Protein AF-A0A2N2ML62-F1 (afdb_monomer)

Radius of gyration: 26.11 Å; Cα contacts (8 Å, |Δi|>4): 101; chains: 1; bounding box: 42×58×77 Å

Secondary structure (DSSP, 8-state):
--------------------------PPPEE--EETTEEP-EEEETTEEEETTT--EE-TTSBB-SSTTTT-B--EE------HHHHHHH-TT------

Solvent-accessible surface area (backbone atoms only — not comparable to full-atom values): 6810 Å² total; per-residue (Å²): 138,89,80,85,82,81,77,82,84,83,88,82,82,88,77,77,89,80,80,71,81,75,74,81,67,97,64,74,84,41,64,44,53,57,54,99,87,44,76,57,51,78,48,78,56,98,93,38,37,32,29,76,86,71,67,26,35,34,48,98,82,41,33,25,74,34,64,91,54,47,77,41,69,46,52,75,44,96,57,80,87,69,57,66,70,62,49,46,74,78,43,71,85,63,83,80,88,76,136

Mean predicted aligned error: 15.85 Å

Foldseek 3Di:
DDDDDDDDDDDDDDDDDDPDPPPPDPDQWDFQCDDPNDRWDWDDDPQWIATDPFRFTAHSQQAGCDGPRHRDHTHIDDDDPDDVVNVCVVCVVDDDDDD

Nearest PDB structures (foldseek):
  4h44-assembly1_D  TM=6.053E-01  e=6.164E-01  Nostoc sp. PCC 7120 = FACHB-418
  9es7-assembly1_D  TM=6.279E-01  e=1.848E+00  Spinacia oleracea
  1q90-assembly1_C  TM=5.253E-01  e=1.971E+00  Chlamydomonas reinhardtii
  4emj-assembly1_B  TM=5.175E-01  e=7.653E+00  Pseudomonas putida

Sequence (99 aa):
MGRSWLIPPTFRIAQEGFFTPQVKNGEAAAYSANVNGQTLTFEFANGVFRDKETDNEWDIFGRAASGALQGTQLTEKHAINHFWLSWAAFRPETQVYTP

Structure (mmCIF, N/CA/C/O backbone):
data_AF-A0A2N2ML62-F1
#
_entry.id   AF-A0A2N2ML62-F1
#
loop_
_atom_site.group_PDB
_atom_site.id
_atom_site.type_symbol
_atom_site.label_atom_id
_atom_site.label_alt_id
_atom_site.label_comp_id
_atom_site.label_asym_id
_atom_site.label_entity_id
_atom_site.label_seq_id
_atom_site.pdbx_PDB_ins_code
_atom_site.Cartn_x
_atom_site.Cartn_y
_atom_site.Cartn_z
_atom_site.occupancy
_atom_site.B_iso_or_equiv
_atom_site.auth_seq_id
_atom_site.auth_comp_id
_atom_site.auth_asym_id
_atom_site.auth_atom_id
_atom_site.pdbx_PDB_model_num
ATOM 1 N N . MET A 1 1 ? -15.197 -44.962 -64.246 1.00 40.81 1 MET A N 1
ATOM 2 C CA . MET A 1 1 ? -14.092 -45.351 -63.340 1.00 40.81 1 MET A CA 1
ATOM 3 C C . MET A 1 1 ? -14.210 -44.523 -62.074 1.00 40.81 1 MET A C 1
ATOM 5 O O . MET A 1 1 ? -13.907 -43.339 -62.092 1.00 40.81 1 MET A O 1
ATOM 9 N N . GLY A 1 2 ? -14.788 -45.120 -61.031 1.00 41.12 2 GLY A N 1
ATOM 10 C CA . GLY A 1 2 ? -15.076 -44.458 -59.764 1.00 41.12 2 GLY A CA 1
ATOM 11 C C . GLY A 1 2 ? -13.840 -44.345 -58.878 1.00 41.12 2 GLY A C 1
ATOM 12 O O . GLY A 1 2 ? -13.001 -45.243 -58.849 1.00 41.12 2 GLY A O 1
ATOM 13 N N . ARG A 1 3 ? -13.752 -43.246 -58.133 1.00 48.28 3 ARG A N 1
ATOM 14 C CA . ARG A 1 3 ? -12.873 -43.126 -56.971 1.00 48.28 3 ARG A CA 1
ATOM 15 C C . ARG A 1 3 ? -13.723 -42.645 -55.804 1.00 48.28 3 ARG A C 1
ATOM 17 O O . ARG A 1 3 ? -14.060 -41.473 -55.698 1.00 48.28 3 ARG A O 1
ATOM 24 N N . SER A 1 4 ? -14.127 -43.626 -55.007 1.00 36.03 4 SER A N 1
ATOM 25 C CA . SER A 1 4 ? -14.800 -43.484 -53.722 1.00 36.03 4 SER A CA 1
ATOM 26 C C . SER A 1 4 ? -13.859 -42.789 -52.739 1.00 36.03 4 SER A C 1
ATOM 28 O O . SER A 1 4 ? -12.765 -43.291 -52.482 1.00 36.03 4 SER A O 1
ATOM 30 N N . TRP A 1 5 ? -14.271 -41.642 -52.202 1.00 43.16 5 TRP A N 1
ATOM 31 C CA . TRP A 1 5 ? -13.602 -40.986 -51.080 1.00 43.16 5 TRP A CA 1
ATOM 32 C C . TRP A 1 5 ? -14.051 -41.692 -49.795 1.00 43.16 5 TRP A C 1
ATOM 34 O O . TRP A 1 5 ? -15.194 -41.550 -49.366 1.00 43.16 5 TRP A O 1
ATOM 44 N N . LEU A 1 6 ? -13.178 -42.515 -49.213 1.00 46.09 6 LEU A N 1
ATOM 45 C CA . LEU A 1 6 ? -13.394 -43.099 -47.891 1.00 46.09 6 LEU A CA 1
ATOM 46 C C . LEU A 1 6 ? -13.065 -42.028 -46.847 1.00 46.09 6 LEU A C 1
ATOM 48 O O . LEU A 1 6 ? -11.902 -41.704 -46.629 1.00 46.09 6 LEU A O 1
ATOM 52 N N . ILE A 1 7 ? -14.097 -41.470 -46.221 1.00 48.69 7 ILE A N 1
ATOM 53 C CA . ILE A 1 7 ? -13.969 -40.702 -44.981 1.00 48.69 7 ILE A CA 1
ATOM 54 C C . ILE A 1 7 ? -13.861 -41.732 -43.845 1.00 48.69 7 ILE A C 1
ATOM 56 O O . ILE A 1 7 ? -14.839 -42.449 -43.620 1.00 48.69 7 ILE A O 1
ATOM 60 N N . PRO A 1 8 ? -12.742 -41.856 -43.109 1.00 49.41 8 PRO A N 1
ATOM 61 C CA . PRO A 1 8 ? -12.787 -42.532 -41.822 1.00 49.41 8 PRO A CA 1
ATOM 62 C C . PRO A 1 8 ? -13.523 -41.624 -40.822 1.00 49.41 8 PRO A C 1
ATOM 64 O O . PRO A 1 8 ? -13.165 -40.450 -40.685 1.00 49.41 8 PRO A O 1
ATOM 67 N N . PRO A 1 9 ? -14.559 -42.113 -40.119 1.00 39.97 9 PRO A N 1
ATOM 68 C CA . PRO A 1 9 ? -15.171 -41.348 -39.053 1.00 39.97 9 PRO A CA 1
ATOM 69 C C . PRO A 1 9 ? -14.273 -41.417 -37.815 1.00 39.97 9 PRO A C 1
ATOM 71 O O . PRO A 1 9 ? -13.689 -42.455 -37.511 1.00 39.97 9 PRO A O 1
ATOM 74 N N . THR A 1 10 ? -14.289 -40.336 -37.038 1.00 42.34 10 THR A N 1
ATOM 75 C CA . THR A 1 10 ? -13.792 -40.236 -35.655 1.00 42.34 10 THR A CA 1
ATOM 76 C C . THR A 1 10 ? -12.360 -39.728 -35.504 1.00 42.34 10 THR A C 1
ATOM 78 O O . THR A 1 10 ? -11.417 -40.480 -35.290 1.00 42.34 10 THR A O 1
ATOM 81 N N . PHE A 1 11 ? -12.234 -38.403 -35.443 1.00 34.91 11 PHE A N 1
ATOM 82 C CA . PHE A 1 11 ? -11.286 -37.791 -34.520 1.00 34.91 11 PHE A CA 1
ATOM 83 C C . PHE A 1 11 ? -12.088 -36.938 -33.533 1.00 34.91 11 PHE A C 1
ATOM 85 O O . PHE A 1 11 ? -12.499 -35.818 -33.828 1.00 34.91 11 PHE A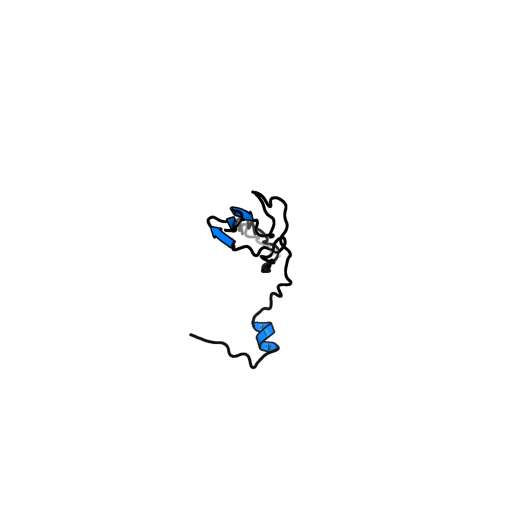 O 1
ATOM 92 N N . ARG A 1 12 ? -12.412 -37.535 -32.382 1.00 38.94 12 ARG A N 1
ATOM 93 C CA . ARG A 1 12 ? -12.888 -36.812 -31.203 1.00 38.94 12 ARG A CA 1
ATOM 94 C C . ARG A 1 12 ? -11.657 -36.397 -30.407 1.00 38.94 12 ARG A C 1
ATOM 96 O O . ARG A 1 12 ? -10.991 -37.266 -29.861 1.00 38.94 12 ARG A O 1
ATOM 103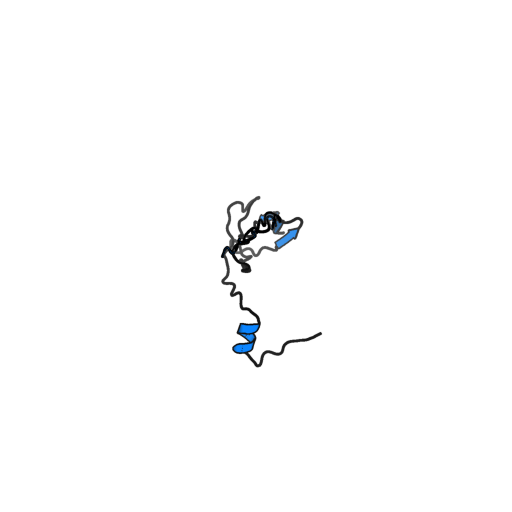 N N . ILE A 1 13 ? -11.415 -35.095 -30.283 1.00 41.62 13 ILE A N 1
ATOM 104 C CA . ILE A 1 13 ? -10.738 -34.553 -29.103 1.00 41.62 13 ILE A CA 1
ATOM 105 C C . ILE A 1 13 ? -11.753 -33.656 -28.404 1.00 41.62 13 ILE A C 1
ATOM 107 O O . ILE A 1 13 ? -11.942 -32.499 -28.762 1.00 41.62 13 ILE A O 1
ATOM 111 N N . ALA A 1 14 ? -12.468 -34.238 -27.445 1.00 46.81 14 ALA A N 1
ATOM 112 C CA . ALA A 1 14 ? -12.982 -33.471 -26.328 1.00 46.81 14 ALA A CA 1
ATOM 113 C C . ALA A 1 14 ? -11.843 -33.446 -25.310 1.00 46.81 14 ALA A C 1
ATOM 115 O O . ALA A 1 14 ? -11.534 -34.482 -24.729 1.00 46.81 14 ALA A O 1
ATOM 116 N N . GLN A 1 15 ? -11.199 -32.296 -25.130 1.00 44.22 15 GLN A N 1
ATOM 117 C CA . GLN A 1 15 ? -10.414 -32.055 -23.930 1.00 44.22 15 GLN A CA 1
ATOM 118 C C . GLN A 1 15 ? -10.724 -30.643 -23.434 1.00 44.22 15 GLN A C 1
ATOM 120 O O . GLN A 1 15 ? -10.270 -29.653 -23.990 1.00 44.22 15 GLN A O 1
ATOM 125 N N . GLU A 1 16 ? -11.626 -30.638 -22.454 1.00 43.19 16 GLU A N 1
ATOM 126 C CA . GLU A 1 16 ? -11.532 -29.888 -21.203 1.00 43.19 16 GLU A CA 1
ATOM 127 C C . GLU A 1 16 ? -11.529 -28.358 -21.303 1.00 43.19 16 GLU A C 1
ATOM 129 O O . GLU A 1 16 ? -10.670 -27.716 -21.897 1.00 43.19 16 GLU A O 1
ATOM 134 N N . GLY A 1 17 ? -12.553 -27.766 -20.684 1.00 46.34 17 GLY A N 1
ATOM 135 C CA . GLY A 1 17 ? -12.733 -26.328 -20.600 1.00 46.34 17 GLY A CA 1
ATOM 136 C C . GLY A 1 17 ? -11.523 -25.645 -19.977 1.00 46.34 17 GLY A C 1
ATOM 137 O O . GLY A 1 17 ? -11.248 -25.798 -18.790 1.00 46.34 17 GLY A O 1
ATOM 138 N N . PHE A 1 18 ? -10.849 -24.820 -20.769 1.00 44.09 18 PHE A N 1
ATOM 139 C CA . PHE A 1 18 ? -9.898 -23.853 -20.252 1.00 44.09 18 PHE A CA 1
ATOM 140 C C . PHE A 1 18 ? -10.666 -22.608 -19.820 1.00 44.09 18 PHE A C 1
ATOM 142 O O . PHE A 1 18 ? -10.917 -21.695 -20.607 1.00 44.09 18 PHE A O 1
ATOM 149 N N . PHE A 1 19 ? -11.044 -22.567 -18.545 1.00 45.69 19 PHE A N 1
ATOM 150 C CA . PHE A 1 19 ? -11.271 -21.295 -17.878 1.00 45.69 19 PHE A CA 1
ATOM 151 C C . PHE A 1 19 ? -9.891 -20.690 -17.614 1.00 45.69 19 PHE A C 1
ATOM 153 O O . PHE A 1 19 ? -9.192 -21.106 -16.694 1.00 45.69 19 PHE A O 1
ATOM 160 N N . THR A 1 20 ? -9.470 -19.741 -18.450 1.00 40.56 20 THR A N 1
ATOM 161 C CA . THR A 1 20 ? -8.393 -18.835 -18.049 1.00 40.56 20 THR A CA 1
ATOM 162 C C . THR A 1 20 ? -9.062 -17.657 -17.347 1.00 40.56 20 THR A C 1
ATOM 164 O O . THR A 1 20 ? -9.722 -16.858 -18.019 1.00 40.56 20 THR A O 1
ATOM 167 N N . PRO A 1 21 ? -8.962 -17.517 -16.010 1.00 38.41 21 PRO A N 1
ATOM 168 C CA . PRO A 1 21 ? -9.192 -16.215 -15.421 1.00 38.41 21 PRO A CA 1
ATOM 169 C C . PRO A 1 21 ? -8.118 -15.314 -16.021 1.00 38.41 21 PRO A C 1
ATOM 171 O O . PRO A 1 21 ? -6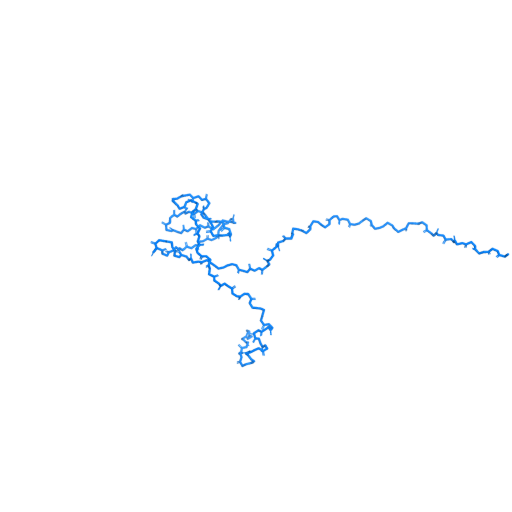.930 -15.455 -15.733 1.00 38.41 21 PRO A O 1
ATOM 174 N N . GLN A 1 22 ? -8.532 -14.446 -16.940 1.00 43.06 22 GLN A N 1
ATOM 175 C CA . GLN A 1 22 ? -7.691 -13.372 -17.432 1.00 43.06 22 GLN A CA 1
ATOM 176 C C . GLN A 1 22 ? -7.446 -12.460 -16.230 1.00 43.06 22 GLN A C 1
ATOM 178 O O . GLN A 1 22 ? -8.254 -11.577 -15.941 1.00 43.06 22 GLN A O 1
ATOM 183 N N . VAL A 1 23 ? -6.358 -12.700 -15.493 1.00 55.75 23 VAL A N 1
ATOM 184 C CA . VAL A 1 23 ? -5.775 -11.672 -14.634 1.00 55.75 23 VAL A CA 1
ATOM 185 C C . VAL A 1 23 ? -5.314 -10.596 -15.600 1.00 55.75 23 VAL A C 1
ATOM 187 O O . VAL A 1 23 ? -4.285 -10.707 -16.267 1.00 55.75 23 VAL A O 1
ATOM 190 N N . LYS A 1 24 ? -6.199 -9.623 -15.786 1.00 41.75 24 LYS A N 1
ATOM 191 C CA . LYS A 1 24 ? -5.998 -8.483 -16.656 1.00 41.75 24 LYS A CA 1
ATOM 192 C C . LYS A 1 24 ? -4.864 -7.684 -16.019 1.00 41.75 24 LYS A C 1
ATOM 194 O O . LYS A 1 24 ? -5.073 -7.033 -15.004 1.00 41.75 24 LYS A O 1
ATOM 199 N N . ASN A 1 25 ? -3.690 -7.800 -16.634 1.00 47.31 25 ASN A N 1
ATOM 200 C CA . ASN A 1 25 ? -2.492 -7.000 -16.417 1.00 47.31 25 ASN A CA 1
ATOM 201 C C . ASN A 1 25 ? -1.615 -7.501 -15.257 1.00 47.31 25 ASN A C 1
ATOM 203 O O . ASN A 1 25 ? -1.854 -7.204 -14.094 1.00 47.31 25 ASN A O 1
ATOM 207 N N . GLY A 1 26 ? -0.542 -8.232 -15.584 1.00 52.81 26 GLY A N 1
ATOM 208 C CA . GLY A 1 26 ? 0.566 -8.551 -14.671 1.00 52.81 26 GLY A CA 1
ATOM 209 C C . GLY A 1 26 ? 1.419 -7.325 -14.321 1.00 52.81 26 GLY A C 1
ATOM 210 O O . GLY A 1 26 ? 2.643 -7.374 -14.399 1.00 52.81 26 GLY A O 1
ATOM 211 N N . GLU A 1 27 ? 0.766 -6.211 -14.010 1.00 62.47 27 GLU A N 1
ATOM 212 C CA . GLU A 1 27 ? 1.371 -4.944 -13.636 1.00 62.47 27 GLU A CA 1
ATOM 213 C C . GLU A 1 27 ? 1.411 -4.872 -12.110 1.00 62.47 27 GLU A C 1
ATOM 215 O O . GLU A 1 27 ? 0.388 -5.014 -11.441 1.00 62.47 27 GLU A O 1
ATOM 220 N N . ALA A 1 28 ? 2.599 -4.674 -11.539 1.00 70.31 28 ALA A N 1
ATOM 221 C CA . ALA A 1 28 ? 2.696 -4.342 -10.127 1.00 70.31 28 ALA A CA 1
ATOM 222 C C . ALA A 1 28 ? 2.167 -2.915 -9.922 1.00 70.31 28 ALA A C 1
ATOM 224 O O . ALA A 1 28 ? 2.637 -1.986 -10.586 1.00 70.31 28 ALA A O 1
ATOM 225 N N . ALA A 1 29 ? 1.211 -2.753 -9.007 1.00 80.94 29 ALA A N 1
ATOM 226 C CA . ALA A 1 29 ? 0.773 -1.454 -8.513 1.00 80.94 29 ALA A CA 1
ATOM 227 C C . ALA A 1 29 ? 1.608 -1.064 -7.286 1.00 80.94 29 ALA A C 1
ATOM 229 O O . ALA A 1 29 ? 1.945 -1.908 -6.453 1.00 80.94 29 ALA A O 1
ATOM 230 N N . ALA A 1 30 ? 1.940 0.220 -7.169 1.00 85.62 30 ALA A N 1
ATOM 231 C CA . ALA A 1 30 ? 2.601 0.770 -5.993 1.00 85.62 30 ALA A CA 1
ATOM 232 C C . ALA A 1 30 ? 1.723 1.862 -5.387 1.00 85.62 30 ALA A C 1
ATOM 234 O O . ALA A 1 30 ? 1.233 2.734 -6.099 1.00 85.62 30 ALA A O 1
ATOM 235 N N . TYR A 1 31 ? 1.565 1.852 -4.067 1.00 90.38 31 TYR A N 1
ATOM 236 C CA . TYR A 1 31 ? 0.766 2.837 -3.344 1.00 90.38 31 TYR A CA 1
ATOM 237 C C . TYR A 1 31 ? 1.617 3.580 -2.315 1.00 90.38 31 TYR A C 1
ATOM 239 O O . TYR A 1 31 ? 2.562 3.041 -1.739 1.00 90.38 31 TYR A O 1
ATOM 247 N N . SER A 1 32 ? 1.279 4.845 -2.077 1.00 91.69 32 SER A N 1
ATOM 248 C CA . SER A 1 32 ? 1.813 5.630 -0.970 1.00 91.69 32 SER A CA 1
ATOM 249 C C . SER A 1 32 ? 1.295 5.074 0.349 1.00 91.69 32 SER A C 1
ATOM 251 O O . SER A 1 32 ? 0.092 5.096 0.581 1.00 91.69 32 SER A O 1
ATOM 253 N N . ALA A 1 33 ? 2.195 4.680 1.248 1.00 91.62 33 ALA A N 1
ATOM 254 C CA . ALA A 1 33 ? 1.833 4.306 2.614 1.00 91.62 33 ALA A CA 1
ATOM 255 C C . ALA A 1 33 ? 1.453 5.511 3.499 1.00 91.62 33 ALA A C 1
ATOM 257 O O . ALA A 1 33 ? 1.059 5.333 4.647 1.00 91.62 33 ALA A O 1
ATOM 258 N N . ASN A 1 34 ? 1.601 6.744 2.998 1.00 93.56 34 ASN A N 1
ATOM 259 C CA . ASN A 1 34 ? 1.209 7.939 3.735 1.00 93.56 34 ASN A CA 1
ATOM 260 C C . ASN A 1 34 ? -0.282 8.247 3.545 1.00 93.56 34 ASN A C 1
ATOM 262 O O . ASN A 1 34 ? -0.715 8.511 2.421 1.00 93.56 34 ASN A O 1
ATOM 266 N N . VAL A 1 35 ? -1.021 8.270 4.653 1.00 91.31 35 VAL A N 1
ATOM 267 C CA . VAL A 1 35 ? -2.430 8.657 4.736 1.00 91.31 35 VAL A CA 1
ATOM 268 C C . VAL A 1 35 ? -2.546 9.804 5.733 1.00 91.31 35 VAL A C 1
ATOM 270 O O . VAL A 1 35 ? -2.169 9.665 6.893 1.00 91.31 35 VAL A O 1
ATOM 273 N N . ASN A 1 36 ? -3.049 10.959 5.289 1.00 87.94 36 ASN A N 1
ATOM 274 C CA . ASN A 1 36 ? -3.242 12.151 6.129 1.00 87.94 36 ASN A CA 1
ATOM 275 C C . ASN A 1 36 ? -1.992 12.578 6.932 1.00 87.94 36 ASN A C 1
ATOM 277 O O . ASN A 1 36 ? -2.104 13.067 8.053 1.00 87.94 36 ASN A O 1
ATOM 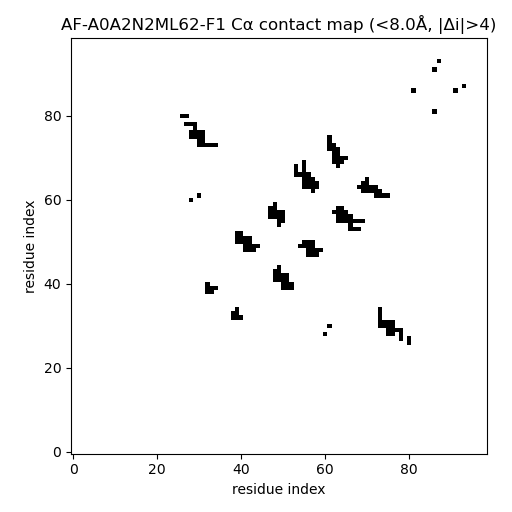281 N N . GLY A 1 37 ? -0.792 12.391 6.372 1.00 90.44 37 GLY A N 1
ATOM 282 C CA . GLY A 1 37 ? 0.469 12.735 7.035 1.00 90.44 37 GLY A CA 1
ATOM 283 C C . GLY A 1 37 ? 1.044 11.631 7.926 1.00 90.44 37 GLY A C 1
ATOM 284 O O . GLY A 1 37 ? 2.210 11.729 8.305 1.00 90.44 37 GLY A O 1
ATOM 285 N N . GLN A 1 38 ? 0.306 10.552 8.183 1.00 91.62 38 GLN A N 1
ATOM 286 C CA . GLN A 1 38 ? 0.794 9.376 8.899 1.00 91.62 38 GLN A CA 1
ATOM 287 C C . GLN A 1 38 ? 1.283 8.311 7.916 1.00 91.62 38 GLN A C 1
ATOM 289 O O . GLN A 1 38 ? 0.588 7.965 6.966 1.00 91.62 38 GLN A O 1
ATOM 294 N N . THR A 1 39 ? 2.478 7.773 8.147 1.00 95.31 39 THR A N 1
ATOM 295 C CA . THR A 1 39 ? 3.001 6.635 7.382 1.00 95.31 39 THR A CA 1
ATOM 296 C C . THR A 1 39 ? 2.547 5.335 8.033 1.00 95.31 39 THR A C 1
ATOM 298 O O . THR A 1 39 ? 2.796 5.136 9.219 1.00 95.31 39 THR A O 1
ATOM 301 N N . LEU A 1 40 ? 1.889 4.478 7.255 1.00 94.38 40 LEU A N 1
ATOM 302 C CA . LEU A 1 40 ? 1.389 3.175 7.682 1.00 94.38 40 LEU A CA 1
ATOM 303 C C . LEU A 1 40 ? 2.395 2.058 7.383 1.00 94.38 40 LEU A C 1
ATOM 305 O O . LEU A 1 40 ? 3.123 2.104 6.386 1.00 94.38 40 LEU A O 1
ATOM 309 N N . THR A 1 41 ? 2.392 1.027 8.220 1.00 95.56 41 THR A N 1
ATOM 310 C CA . THR A 1 41 ? 3.181 -0.193 8.044 1.00 95.56 41 THR A CA 1
ATOM 311 C C . THR A 1 41 ? 2.247 -1.355 7.763 1.00 95.56 41 THR A C 1
ATOM 313 O O . THR A 1 41 ? 1.443 -1.720 8.615 1.00 95.56 41 THR A O 1
ATOM 316 N N . PHE A 1 42 ? 2.390 -1.977 6.594 1.00 93.06 42 PHE A N 1
ATOM 317 C CA . PHE A 1 42 ? 1.524 -3.074 6.174 1.00 93.06 42 PHE A CA 1
ATOM 318 C C . PHE A 1 42 ? 2.128 -4.442 6.492 1.00 93.06 42 PHE A C 1
ATOM 320 O O . PHE A 1 42 ? 3.324 -4.679 6.308 1.00 93.06 42 PHE A O 1
ATOM 327 N N . GLU A 1 43 ? 1.271 -5.362 6.906 1.00 95.06 43 GLU A N 1
ATOM 328 C CA . GLU A 1 43 ? 1.521 -6.794 6.955 1.00 95.06 43 GLU A CA 1
ATOM 329 C C . GLU A 1 43 ? 0.521 -7.529 6.062 1.00 95.06 43 GLU A C 1
ATOM 331 O O . GLU A 1 43 ? -0.611 -7.087 5.869 1.00 95.06 43 GLU A O 1
ATOM 336 N N . PHE A 1 44 ? 0.959 -8.643 5.481 1.00 92.44 44 PHE A N 1
ATOM 337 C CA . PHE A 1 44 ? 0.115 -9.480 4.641 1.00 92.44 44 PHE A CA 1
ATOM 338 C C . PHE A 1 44 ? 0.023 -10.872 5.248 1.00 92.44 44 PHE A C 1
ATOM 340 O O . PHE A 1 44 ? 1.025 -11.585 5.346 1.00 92.44 44 PHE A O 1
ATOM 347 N N . ALA A 1 45 ? -1.184 -11.257 5.651 1.00 87.44 45 ALA A N 1
ATOM 348 C CA . ALA A 1 45 ? -1.469 -12.568 6.214 1.00 87.44 45 ALA A CA 1
ATOM 349 C C . ALA A 1 45 ? -2.831 -13.055 5.716 1.00 87.44 45 ALA A C 1
ATOM 351 O O . ALA A 1 45 ? -3.778 -12.282 5.608 1.00 87.44 45 ALA A O 1
ATOM 352 N N . ASN A 1 46 ? -2.936 -14.350 5.405 1.00 87.81 46 ASN A N 1
ATOM 353 C CA . ASN A 1 46 ? -4.191 -14.990 4.987 1.00 87.81 46 ASN A CA 1
ATOM 354 C C . ASN A 1 46 ? -4.911 -14.301 3.807 1.00 87.81 46 ASN A C 1
ATOM 356 O O . ASN A 1 46 ? -6.135 -14.343 3.722 1.00 87.81 46 ASN A O 1
ATOM 360 N N . GLY A 1 47 ? -4.169 -13.670 2.891 1.00 84.31 47 GLY A N 1
ATOM 361 C CA . GLY A 1 47 ? -4.757 -12.992 1.731 1.00 84.31 47 GLY A CA 1
ATOM 362 C C . GLY A 1 47 ? -5.236 -11.562 1.991 1.00 84.31 47 GLY A C 1
ATOM 363 O O . GLY A 1 47 ? -5.805 -10.956 1.088 1.00 84.31 47 GLY A O 1
ATOM 364 N N . VAL A 1 48 ? -5.006 -11.021 3.189 1.00 88.94 48 VAL A N 1
ATOM 365 C CA . VAL A 1 48 ? -5.463 -9.690 3.604 1.00 88.94 48 VAL A CA 1
ATOM 366 C C . VAL A 1 48 ? -4.258 -8.814 3.929 1.00 88.94 48 VAL A C 1
ATOM 368 O O . VAL A 1 48 ? -3.339 -9.244 4.630 1.00 88.94 48 VAL A O 1
ATOM 371 N N . PHE A 1 49 ? -4.263 -7.582 3.418 1.00 93.19 49 PHE A N 1
ATOM 372 C CA . PHE A 1 49 ? -3.333 -6.547 3.859 1.00 93.19 49 PHE A CA 1
ATOM 373 C C . PHE A 1 49 ? -3.910 -5.857 5.087 1.00 93.19 49 PHE A C 1
ATOM 375 O O . PHE A 1 49 ? -5.066 -5.441 5.068 1.00 93.19 49 PHE A O 1
ATOM 382 N N . ARG A 1 50 ? -3.110 -5.714 6.137 1.00 95.25 50 ARG A N 1
ATOM 383 C CA . ARG A 1 50 ? -3.494 -5.029 7.371 1.00 95.25 50 ARG A CA 1
ATOM 384 C C . ARG A 1 50 ? -2.419 -4.031 7.750 1.00 95.25 50 ARG A C 1
ATOM 386 O O . ARG A 1 50 ? -1.238 -4.338 7.605 1.00 95.25 50 ARG A O 1
ATOM 393 N N . ASP A 1 51 ? -2.798 -2.842 8.194 1.00 94.44 51 A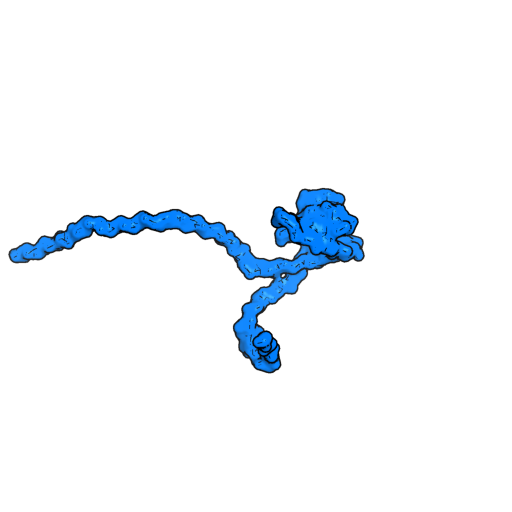SP A N 1
ATOM 394 C CA . ASP A 1 51 ? -1.827 -1.887 8.728 1.00 94.44 51 ASP A CA 1
ATOM 395 C C . ASP A 1 51 ? -1.695 -2.005 10.253 1.00 94.44 51 ASP A C 1
ATOM 397 O O . ASP A 1 51 ? -2.655 -2.333 10.948 1.00 94.44 51 ASP A O 1
ATOM 401 N N . LYS A 1 52 ? -0.498 -1.752 10.784 1.00 95.12 52 LYS A N 1
ATOM 402 C CA . LYS A 1 52 ? -0.196 -1.947 12.212 1.00 95.12 52 LYS A CA 1
ATOM 403 C C . LYS A 1 52 ? -0.673 -0.807 13.101 1.00 95.12 52 LYS A C 1
ATOM 405 O O . LYS A 1 52 ? -0.809 -0.990 14.308 1.00 95.12 52 LYS A O 1
ATOM 410 N N . GLU A 1 53 ? -0.852 0.380 12.540 1.00 94.06 53 GLU A N 1
ATOM 411 C CA . GLU A 1 53 ? -1.121 1.593 13.306 1.00 94.06 53 GLU A CA 1
ATOM 412 C C . GLU A 1 53 ? -2.614 1.811 13.566 1.00 94.06 53 GLU A C 1
ATOM 414 O O . GLU A 1 53 ? -2.990 2.362 14.599 1.00 94.06 53 GLU A O 1
ATOM 419 N N . THR A 1 54 ? -3.458 1.411 12.622 1.00 91.75 54 THR A N 1
ATOM 420 C CA . THR A 1 54 ? -4.912 1.602 12.657 1.00 91.75 54 THR A CA 1
ATOM 421 C C . THR A 1 54 ? -5.688 0.302 12.529 1.00 91.75 54 THR A C 1
ATOM 423 O O . THR A 1 54 ? -6.903 0.324 12.715 1.00 91.75 54 THR A O 1
ATOM 426 N N . ASP A 1 55 ? -4.995 -0.816 12.293 1.00 93.69 55 ASP A N 1
ATOM 427 C CA . ASP A 1 55 ? -5.576 -2.157 12.301 1.00 93.69 55 ASP A CA 1
ATOM 428 C C . ASP A 1 55 ? -6.623 -2.360 11.187 1.00 93.69 55 ASP A C 1
ATOM 430 O O . ASP A 1 55 ? -7.448 -3.275 11.249 1.00 93.69 55 ASP A O 1
ATOM 434 N N . ASN A 1 56 ? -6.597 -1.500 10.157 1.00 92.94 56 ASN A N 1
ATOM 435 C CA . ASN A 1 56 ? -7.538 -1.552 9.047 1.00 92.94 56 ASN A CA 1
ATOM 436 C C . ASN A 1 56 ? -7.096 -2.589 8.025 1.00 92.94 56 ASN A C 1
ATOM 438 O O . ASN A 1 56 ? -5.906 -2.814 7.796 1.00 92.94 56 ASN A O 1
ATOM 442 N N . GLU A 1 57 ? -8.079 -3.186 7.361 1.00 95.06 57 GLU A N 1
ATOM 443 C CA . GLU A 1 57 ? -7.836 -4.112 6.264 1.00 95.06 57 GLU A CA 1
ATOM 444 C C . GLU A 1 57 ? -7.907 -3.379 4.929 1.00 95.06 57 GLU A C 1
ATOM 446 O O . GLU A 1 57 ? -8.760 -2.512 4.718 1.00 95.06 57 GLU A O 1
ATOM 451 N N . TRP A 1 58 ? -7.028 -3.762 4.013 1.00 93.94 58 TRP A N 1
ATOM 452 C CA . TRP A 1 58 ? -6.854 -3.138 2.712 1.00 93.94 58 TRP A CA 1
ATOM 453 C C . TRP A 1 58 ? -6.980 -4.180 1.604 1.00 93.94 58 TRP A C 1
ATOM 455 O O . TRP A 1 58 ? -6.500 -5.311 1.729 1.00 93.94 58 TRP A O 1
ATOM 465 N N . ASP A 1 59 ?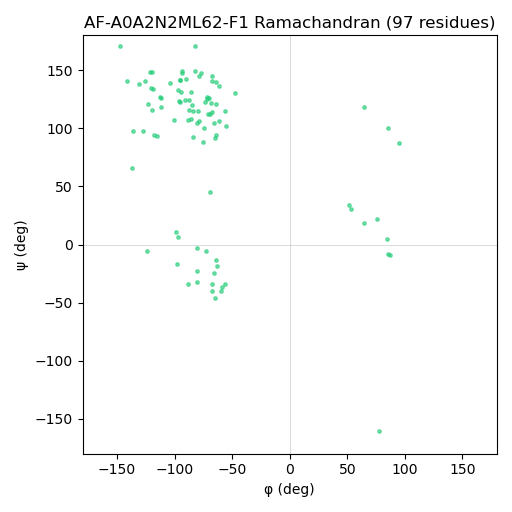 -7.632 -3.795 0.510 1.00 91.12 59 ASP A N 1
ATOM 466 C CA . ASP A 1 59 ? -7.668 -4.608 -0.699 1.00 91.12 59 ASP A CA 1
ATOM 467 C C . ASP A 1 59 ? -6.411 -4.406 -1.562 1.00 91.12 59 ASP A C 1
ATOM 469 O O . ASP A 1 59 ? -5.587 -3.515 -1.339 1.00 91.12 59 ASP A O 1
ATOM 473 N N . ILE A 1 60 ? -6.270 -5.249 -2.586 1.00 88.38 60 ILE A N 1
ATOM 474 C CA . ILE A 1 60 ? -5.133 -5.204 -3.516 1.00 88.38 60 ILE A CA 1
ATOM 475 C C . ILE A 1 60 ? -5.072 -3.911 -4.345 1.00 88.38 60 ILE A C 1
ATOM 477 O O . ILE A 1 60 ? -4.056 -3.649 -4.982 1.00 88.38 60 ILE A O 1
ATOM 481 N N . PHE A 1 61 ? -6.150 -3.124 -4.354 1.00 89.19 61 PHE A N 1
ATOM 482 C CA . PHE A 1 61 ? -6.258 -1.862 -5.077 1.00 89.19 61 PHE A CA 1
ATOM 483 C C . PHE A 1 61 ? -5.962 -0.654 -4.178 1.00 89.19 61 PHE A C 1
ATOM 485 O O . PHE A 1 61 ? -6.139 0.487 -4.606 1.00 89.19 61 PHE A O 1
ATOM 492 N N . GLY A 1 62 ? -5.518 -0.880 -2.937 1.00 89.56 62 GLY A N 1
ATOM 493 C CA . GLY A 1 62 ? -5.189 0.179 -1.989 1.00 89.56 62 GLY A CA 1
ATOM 494 C C . GLY A 1 62 ? -6.415 0.846 -1.366 1.00 89.56 62 GLY A C 1
ATOM 495 O O . GLY A 1 62 ? -6.310 1.983 -0.904 1.00 89.56 62 GLY A O 1
ATOM 496 N N . ARG A 1 63 ? -7.577 0.185 -1.347 1.00 93.31 63 ARG A N 1
ATOM 497 C CA . ARG A 1 63 ? -8.770 0.681 -0.654 1.00 93.31 63 ARG A CA 1
ATOM 498 C C . ARG A 1 63 ? -8.893 0.053 0.728 1.00 93.31 63 ARG A C 1
ATOM 500 O O . ARG A 1 63 ? -8.824 -1.166 0.868 1.00 93.31 63 ARG A O 1
ATOM 507 N N . ALA A 1 64 ? -9.160 0.876 1.737 1.00 94.44 64 ALA A N 1
ATOM 508 C CA . ALA A 1 64 ? -9.498 0.400 3.073 1.00 94.44 64 ALA A CA 1
ATOM 509 C C . ALA A 1 64 ? -10.885 -0.265 3.056 1.00 94.44 64 ALA A C 1
ATOM 511 O O . ALA A 1 64 ? -11.913 0.393 2.839 1.00 94.44 64 ALA A O 1
ATOM 512 N N . ALA A 1 65 ? -10.905 -1.577 3.268 1.00 92.19 65 ALA A N 1
ATOM 513 C CA . ALA A 1 65 ? -12.097 -2.414 3.275 1.00 92.19 65 ALA A CA 1
ATOM 514 C C . ALA A 1 65 ? -12.859 -2.327 4.609 1.00 92.19 65 ALA A C 1
ATOM 516 O O . ALA A 1 65 ? -14.093 -2.404 4.622 1.00 92.19 65 ALA A O 1
ATOM 517 N N . SER A 1 66 ? -12.148 -2.124 5.721 1.00 91.00 66 SER A N 1
ATOM 518 C CA . SER A 1 66 ? -12.720 -2.112 7.070 1.00 91.00 66 SER A CA 1
ATOM 519 C C . SER A 1 66 ? -12.000 -1.138 8.014 1.00 91.00 66 SER A C 1
ATOM 521 O O . SER A 1 66 ? -10.972 -0.557 7.670 1.00 91.00 66 SER A O 1
ATOM 523 N N . GLY A 1 67 ? -12.594 -0.935 9.194 1.00 90.25 67 GLY A N 1
ATOM 524 C CA . GLY A 1 67 ? -12.044 -0.131 10.285 1.00 90.25 67 GLY A CA 1
ATOM 525 C C . GLY A 1 67 ? -12.172 1.389 10.108 1.00 90.25 67 GLY A C 1
ATOM 526 O O . GLY A 1 67 ? -13.032 1.879 9.375 1.00 90.25 67 GLY A O 1
ATOM 527 N N . ALA A 1 68 ? -11.361 2.152 10.842 1.00 90.69 68 ALA A N 1
ATOM 528 C CA . ALA A 1 68 ? -11.497 3.606 10.978 1.00 90.69 68 ALA A CA 1
ATOM 529 C C . ALA A 1 68 ? -11.245 4.379 9.673 1.00 90.69 68 ALA A C 1
A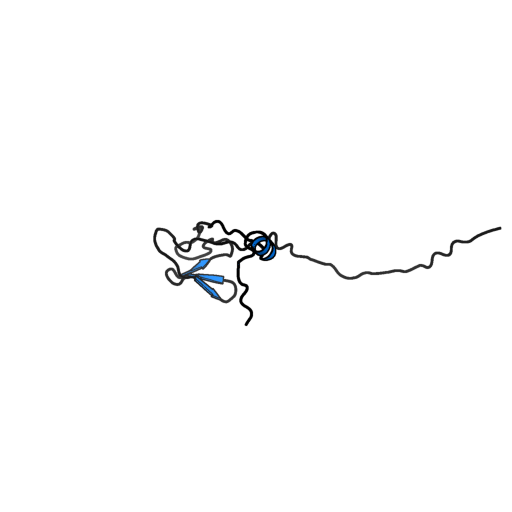TOM 531 O O . ALA A 1 68 ? -11.758 5.485 9.511 1.00 90.69 68 ALA A O 1
ATOM 532 N N . LEU A 1 69 ? -10.474 3.807 8.743 1.00 90.25 69 LEU A N 1
ATOM 533 C CA . LEU A 1 69 ? -10.199 4.412 7.438 1.00 90.25 69 LEU A CA 1
ATOM 534 C C . LEU A 1 69 ? -11.087 3.852 6.320 1.00 90.25 69 LEU A C 1
ATOM 536 O O . LEU A 1 69 ? -10.814 4.145 5.159 1.00 90.25 69 LEU A O 1
ATOM 540 N N . GLN A 1 70 ? -12.139 3.080 6.621 1.00 93.31 70 GLN A N 1
ATOM 541 C CA . GLN A 1 70 ? -12.986 2.446 5.604 1.00 93.31 70 GLN A CA 1
ATOM 542 C C . GLN A 1 70 ? -13.413 3.420 4.492 1.00 93.31 70 GLN A C 1
ATOM 544 O O . GLN A 1 70 ? -13.917 4.515 4.741 1.00 93.31 70 GLN A O 1
ATOM 549 N N . GLY A 1 71 ? -13.225 2.997 3.239 1.00 91.00 71 GLY A N 1
ATOM 550 C CA . GLY A 1 71 ? -13.526 3.808 2.057 1.00 91.00 71 GLY A CA 1
ATOM 551 C C . GLY A 1 71 ? -12.405 4.760 1.631 1.00 91.00 71 GLY A C 1
ATOM 552 O O . GLY A 1 71 ? -12.493 5.319 0.538 1.00 91.00 71 GLY A O 1
ATOM 553 N N . THR A 1 72 ? -11.345 4.903 2.429 1.00 93.31 72 THR A N 1
ATOM 554 C CA . THR A 1 72 ? -10.132 5.633 2.041 1.00 93.31 72 THR A CA 1
ATOM 555 C C . THR A 1 72 ? -9.405 4.894 0.921 1.00 93.31 72 THR A C 1
ATOM 557 O O . T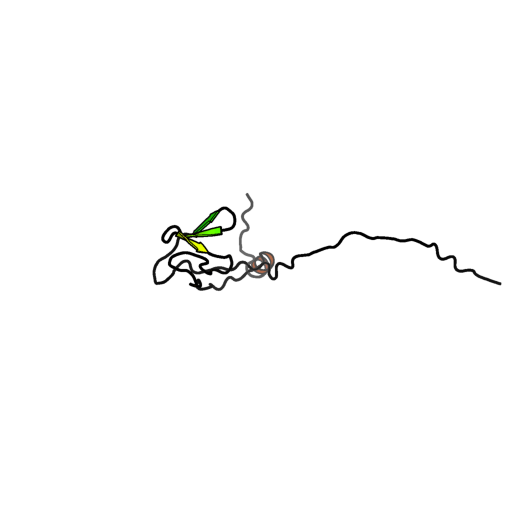HR A 1 72 ? -9.304 3.668 0.936 1.00 93.31 72 THR A O 1
ATOM 560 N N . GLN A 1 73 ? -8.880 5.657 -0.035 1.00 93.56 73 GLN A N 1
ATOM 561 C CA . GLN A 1 73 ? -8.087 5.170 -1.159 1.00 93.56 73 GLN A CA 1
ATOM 562 C C . GLN A 1 73 ? -6.642 5.653 -0.998 1.00 93.56 73 GLN A C 1
ATOM 564 O O . GLN A 1 73 ? -6.409 6.856 -0.862 1.00 93.56 73 GLN A O 1
ATOM 569 N N . LEU A 1 74 ? -5.673 4.736 -1.029 1.00 92.38 74 LEU A N 1
ATOM 570 C CA . LEU A 1 74 ? -4.258 5.097 -1.057 1.00 92.38 74 LEU A CA 1
ATOM 571 C C . LEU A 1 74 ? -3.904 5.773 -2.382 1.00 92.38 74 LEU A C 1
ATOM 573 O O . LEU A 1 74 ? -4.390 5.400 -3.452 1.00 92.38 74 LEU A O 1
ATOM 577 N N . THR A 1 75 ? -2.990 6.736 -2.310 1.00 91.31 75 THR A N 1
ATOM 578 C CA . THR A 1 75 ? -2.465 7.416 -3.495 1.00 91.31 75 THR A CA 1
ATOM 579 C C . THR A 1 75 ? -1.564 6.470 -4.279 1.00 91.31 75 THR A C 1
ATOM 581 O O . THR A 1 75 ? -0.472 6.134 -3.816 1.00 91.31 75 THR A O 1
ATOM 584 N N . GLU A 1 76 ? -1.986 6.077 -5.477 1.00 87.94 76 GLU A N 1
ATOM 585 C CA . GLU A 1 76 ? -1.161 5.301 -6.401 1.00 87.94 76 GLU A CA 1
ATOM 586 C C . GLU A 1 76 ? 0.099 6.090 -6.794 1.00 87.94 76 GLU A C 1
ATOM 588 O O . GLU A 1 76 ? 0.074 7.302 -7.038 1.00 87.94 76 GLU A O 1
ATOM 593 N N . LYS A 1 77 ? 1.238 5.406 -6.805 1.00 85.25 77 LYS A N 1
ATOM 594 C CA . LYS A 1 77 ? 2.518 5.928 -7.267 1.00 85.25 77 LYS A CA 1
ATOM 595 C C . LYS A 1 77 ? 2.801 5.334 -8.633 1.00 85.25 77 LYS A C 1
ATOM 597 O O . LYS A 1 77 ? 2.596 4.146 -8.845 1.00 85.25 77 LYS A O 1
ATOM 602 N N . HIS A 1 78 ? 3.325 6.162 -9.534 1.00 74.50 78 HIS A N 1
ATOM 603 C CA . HIS A 1 78 ? 3.774 5.715 -10.847 1.00 74.50 78 HIS A CA 1
ATOM 604 C C . HIS A 1 78 ? 4.800 4.585 -10.696 1.00 74.50 78 HIS A C 1
ATOM 606 O O . HIS A 1 78 ? 5.968 4.830 -10.394 1.00 74.50 78 HIS A O 1
ATOM 612 N N . ALA A 1 79 ? 4.349 3.352 -10.907 1.00 64.19 79 ALA A N 1
ATOM 613 C CA . ALA A 1 79 ? 5.193 2.181 -11.026 1.00 64.19 79 ALA A CA 1
ATOM 614 C C . ALA A 1 79 ? 5.449 1.950 -12.513 1.00 64.19 79 ALA A C 1
ATOM 616 O O . ALA A 1 79 ? 4.511 1.821 -13.299 1.00 64.19 79 ALA A O 1
ATOM 617 N N . ILE A 1 80 ? 6.718 1.925 -12.916 1.00 61.72 80 ILE A N 1
ATOM 618 C CA . ILE A 1 80 ? 7.069 1.545 -14.281 1.00 61.72 80 ILE A CA 1
ATOM 619 C C . ILE A 1 80 ? 7.532 0.097 -14.253 1.00 61.72 80 ILE A C 1
ATOM 621 O O . ILE A 1 80 ? 8.621 -0.217 -13.774 1.00 61.72 80 ILE A O 1
ATOM 625 N N . ASN A 1 81 ? 6.689 -0.788 -14.777 1.00 60.44 81 ASN A N 1
ATOM 626 C CA . ASN A 1 81 ? 7.032 -2.187 -14.981 1.00 60.44 81 ASN A CA 1
ATOM 627 C C . ASN A 1 81 ? 7.961 -2.293 -16.201 1.00 60.44 81 ASN A C 1
ATOM 629 O O . ASN A 1 81 ? 7.514 -2.431 -17.338 1.00 60.44 81 ASN A O 1
ATOM 633 N N . HIS A 1 82 ? 9.271 -2.178 -15.981 1.00 60.16 82 HIS A N 1
ATOM 634 C CA . HIS A 1 82 ? 10.266 -2.429 -17.020 1.00 60.16 82 HIS A CA 1
ATOM 635 C C . HIS A 1 82 ? 10.704 -3.893 -16.993 1.00 60.16 82 HIS A C 1
ATOM 637 O O . HIS A 1 82 ? 11.210 -4.381 -15.984 1.00 60.16 82 HIS A O 1
ATOM 643 N N . PHE A 1 83 ? 10.580 -4.589 -18.125 1.00 63.16 83 PHE A N 1
ATOM 644 C CA . PHE A 1 83 ? 11.261 -5.869 -18.299 1.00 63.16 83 PHE A CA 1
ATOM 645 C C . PHE A 1 83 ? 12.777 -5.657 -18.266 1.00 63.16 83 PHE A C 1
ATOM 647 O O . PHE A 1 83 ? 13.295 -4.714 -18.871 1.00 63.1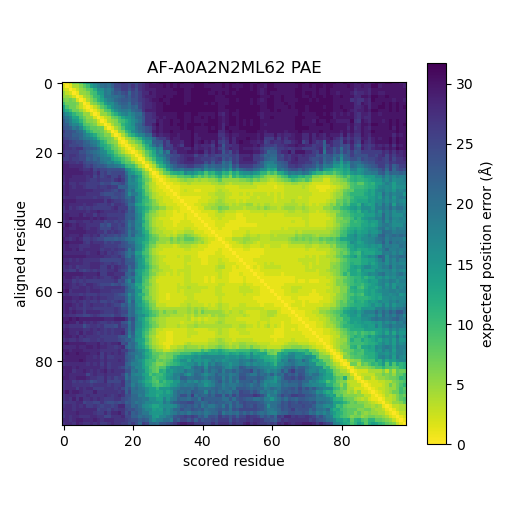6 83 PHE A O 1
ATOM 654 N N . TRP A 1 84 ? 13.497 -6.569 -17.610 1.00 63.72 84 TRP A N 1
ATOM 655 C CA . TRP A 1 84 ? 14.956 -6.493 -17.479 1.00 63.72 84 TRP A CA 1
ATOM 656 C C . TRP A 1 84 ? 15.670 -6.405 -18.841 1.00 63.72 84 TRP A C 1
ATOM 658 O O . TRP A 1 84 ? 16.665 -5.698 -18.971 1.00 63.72 84 TRP A O 1
ATOM 668 N N . LEU A 1 85 ? 15.119 -7.057 -19.874 1.00 62.06 85 LEU A N 1
ATOM 669 C CA . LEU A 1 85 ? 15.629 -7.026 -21.249 1.00 62.06 85 LEU A CA 1
ATOM 670 C C . LEU A 1 85 ? 15.646 -5.605 -21.826 1.00 62.06 85 LEU A C 1
ATOM 672 O O . LEU A 1 85 ? 16.607 -5.211 -22.484 1.00 62.06 85 LEU A O 1
ATOM 676 N N . SER A 1 86 ? 14.608 -4.814 -21.544 1.00 67.75 86 SER A N 1
ATOM 677 C CA . SER A 1 86 ? 14.545 -3.416 -21.969 1.00 67.75 86 SER A CA 1
ATOM 678 C C . SER A 1 86 ? 15.594 -2.579 -21.236 1.00 67.75 86 SER A C 1
ATOM 680 O O . SER A 1 86 ? 16.251 -1.746 -21.850 1.00 67.75 86 SER A O 1
ATOM 682 N N . TRP A 1 87 ? 15.806 -2.824 -19.939 1.00 65.44 87 TRP A N 1
ATOM 683 C CA . TRP A 1 87 ? 16.835 -2.123 -19.167 1.00 65.44 87 TRP A CA 1
ATOM 684 C C . TRP A 1 87 ? 18.251 -2.435 -19.669 1.00 65.44 87 TRP A C 1
ATOM 686 O O . TRP A 1 87 ? 19.028 -1.512 -19.903 1.00 65.44 87 TRP A O 1
ATOM 696 N N . ALA A 1 88 ? 18.568 -3.711 -19.912 1.00 66.12 88 ALA A N 1
ATOM 697 C CA . ALA A 1 88 ? 19.872 -4.136 -20.425 1.00 66.12 88 ALA A CA 1
ATOM 698 C C . ALA A 1 88 ? 20.208 -3.500 -21.788 1.00 66.12 88 ALA A C 1
ATOM 700 O O . ALA A 1 88 ? 21.351 -3.110 -22.015 1.00 66.12 88 ALA A O 1
ATOM 701 N N . ALA A 1 89 ? 19.213 -3.325 -22.666 1.00 68.25 89 ALA A N 1
ATOM 702 C CA . ALA A 1 89 ? 19.402 -2.670 -23.962 1.00 68.25 89 ALA A CA 1
ATOM 703 C C . ALA A 1 89 ? 19.735 -1.167 -23.847 1.00 68.25 89 ALA A C 1
ATOM 705 O O . ALA A 1 89 ? 20.495 -0.645 -24.660 1.00 68.25 89 ALA A O 1
ATOM 706 N N . PHE A 1 90 ? 19.193 -0.465 -22.843 1.00 66.94 90 PHE A N 1
ATOM 707 C CA . PHE A 1 90 ? 19.394 0.983 -22.661 1.00 66.94 90 PHE A CA 1
ATOM 708 C C . PHE A 1 90 ? 20.478 1.354 -21.642 1.00 66.94 90 PHE A C 1
ATOM 710 O O . PHE A 1 90 ? 20.913 2.511 -21.598 1.00 66.94 90 PHE A O 1
ATOM 717 N N . ARG A 1 91 ? 20.886 0.414 -20.789 1.00 68.75 91 ARG A N 1
ATOM 718 C CA . ARG A 1 91 ? 21.902 0.587 -19.740 1.00 68.75 91 ARG A CA 1
ATOM 719 C C . ARG A 1 91 ? 22.835 -0.632 -19.719 1.00 68.75 91 ARG A C 1
ATOM 721 O O . ARG A 1 91 ? 22.851 -1.361 -18.723 1.00 68.75 91 ARG A O 1
ATOM 728 N N . PRO A 1 92 ? 23.622 -0.847 -20.791 1.00 69.81 92 PRO A N 1
ATOM 729 C CA . PRO A 1 92 ? 24.462 -2.039 -20.949 1.00 69.81 92 PRO A CA 1
ATOM 730 C C . PRO A 1 92 ? 25.562 -2.159 -19.884 1.00 69.81 92 PRO A C 1
ATOM 732 O O . PRO A 1 92 ? 26.079 -3.244 -19.656 1.00 69.81 92 PRO A O 1
ATOM 735 N N . GLU A 1 93 ? 25.896 -1.062 -19.203 1.00 79.06 93 GLU A N 1
ATOM 736 C CA . GLU A 1 93 ? 26.921 -1.013 -18.150 1.00 79.06 93 GLU A CA 1
ATOM 737 C C . GLU A 1 93 ? 26.410 -1.513 -16.786 1.00 79.06 93 GLU A C 1
ATOM 739 O O . GLU A 1 93 ? 27.161 -1.581 -15.814 1.00 79.06 93 GLU A O 1
ATOM 744 N N . THR A 1 94 ? 25.123 -1.871 -16.697 1.00 75.50 94 THR A N 1
ATOM 745 C CA . THR A 1 94 ? 24.529 -2.441 -15.482 1.00 75.50 94 THR A CA 1
ATOM 746 C C . THR A 1 94 ? 25.119 -3.827 -15.224 1.00 75.50 94 THR A C 1
ATOM 748 O O . THR A 1 94 ? 24.867 -4.763 -15.982 1.00 75.50 94 THR A O 1
ATOM 751 N N . GLN A 1 95 ? 25.875 -3.985 -14.136 1.00 71.75 95 GLN A N 1
ATOM 752 C CA . GLN A 1 95 ? 26.369 -5.295 -13.715 1.00 71.75 95 GLN A CA 1
ATOM 753 C C . GLN A 1 95 ? 25.237 -6.136 -13.121 1.00 71.75 95 GLN A C 1
ATOM 755 O O . GLN A 1 95 ? 24.593 -5.747 -12.147 1.00 71.75 95 GLN A O 1
ATOM 760 N N . VAL A 1 96 ? 25.017 -7.313 -13.708 1.00 75.00 96 VAL A N 1
ATOM 761 C CA . VAL A 1 96 ? 24.119 -8.332 -13.162 1.00 75.00 96 VAL A CA 1
ATOM 762 C C . VAL A 1 96 ? 24.895 -9.142 -12.130 1.00 75.00 96 VAL A C 1
ATOM 764 O O . VAL A 1 96 ? 25.856 -9.834 -12.467 1.00 75.00 96 VAL A O 1
ATOM 767 N N . TYR A 1 97 ? 24.488 -9.053 -10.867 1.00 65.75 97 TYR A N 1
ATOM 768 C CA . TYR A 1 97 ? 25.042 -9.896 -9.814 1.00 65.75 97 TYR A CA 1
ATOM 769 C C . TYR A 1 97 ? 24.535 -11.332 -9.988 1.00 65.75 97 TYR A C 1
ATOM 771 O O . TYR A 1 97 ? 23.327 -11.563 -10.047 1.00 65.75 97 TYR A O 1
ATOM 779 N N . THR A 1 98 ? 25.461 -12.284 -10.073 1.00 60.31 98 THR A N 1
ATOM 780 C CA . THR A 1 98 ? 25.160 -13.721 -10.082 1.00 60.31 98 THR A CA 1
ATOM 781 C C . THR A 1 98 ? 25.718 -14.302 -8.778 1.00 60.31 98 THR A C 1
ATOM 783 O O . THR A 1 98 ? 26.880 -14.004 -8.487 1.00 60.31 98 THR A O 1
ATOM 786 N N . PRO A 1 99 ? 24.916 -15.021 -7.968 1.00 62.06 99 PRO A N 1
ATOM 787 C CA . PRO A 1 99 ? 25.368 -15.590 -6.697 1.00 62.06 99 PRO A CA 1
ATOM 788 C C . PRO A 1 99 ? 26.448 -16.664 -6.867 1.00 62.06 99 PRO A C 1
ATOM 790 O O . PRO A 1 99 ? 26.480 -17.317 -7.937 1.00 62.06 99 PRO A O 1
#

pLDDT: mean 72.97, std 20.39, range [34.91, 95.56]